Protein AF-R7QKJ2-F1 (afdb_monomer)

InterPro domains:
  IPR001129 Membrane-associated, eicosanoid/glutathione metabolism (MAPEG) protein [PF01124] (16-126)
  IPR023352 Membrane associated eicosanoid/glutathione metabolism-like domain superfamily [G3DSA:1.20.120.550] (5-135)
  IPR023352 Membrane associated eicosanoid/glutathione metabolism-like domain superfamily [SSF161084] (1-132)
  IPR050997 Membrane-associated proteins in eicos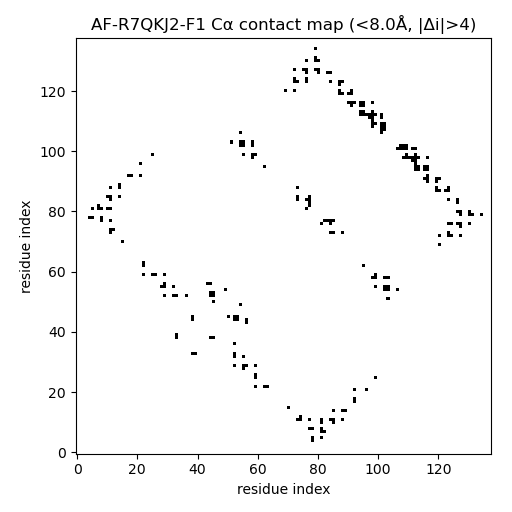anoid and glutathione metabolism [PTHR10250] (6-130)

Radius of gyration: 17.73 Å; Cα contacts (8 Å, |Δi|>4): 139; chains: 1; bounding box: 48×29×50 Å

pLDDT: mean 77.52, std 15.44, range [32.38, 94.56]

Structure (mmCIF, N/CA/C/O backbone):
data_AF-R7QKJ2-F1
#
_entry.id   AF-R7QKJ2-F1
#
loop_
_atom_site.group_PDB
_atom_site.id
_atom_site.type_symbol
_atom_site.label_atom_id
_atom_site.label_alt_id
_atom_site.label_comp_id
_atom_site.label_asym_id
_atom_site.label_entity_id
_atom_site.label_seq_id
_atom_site.pdbx_PDB_ins_code
_atom_site.Cartn_x
_atom_site.Cartn_y
_atom_site.Cartn_z
_atom_site.occupancy
_atom_site.B_iso_or_equiv
_atom_site.auth_seq_id
_atom_site.auth_comp_id
_atom_site.auth_asym_id
_atom_site.auth_atom_id
_atom_site.pdbx_PDB_model_num
ATOM 1 N N . MET A 1 1 ? 21.992 12.769 -24.492 1.00 42.84 1 MET A N 1
ATOM 2 C CA . MET A 1 1 ? 21.928 11.450 -23.832 1.00 42.84 1 MET A CA 1
ATOM 3 C C . MET A 1 1 ? 20.454 11.149 -23.649 1.00 42.84 1 MET A C 1
ATOM 5 O O . MET A 1 1 ? 19.825 11.749 -22.788 1.00 42.84 1 MET A O 1
ATOM 9 N N . GLU A 1 2 ? 19.873 10.369 -24.556 1.00 58.50 2 GLU A N 1
ATOM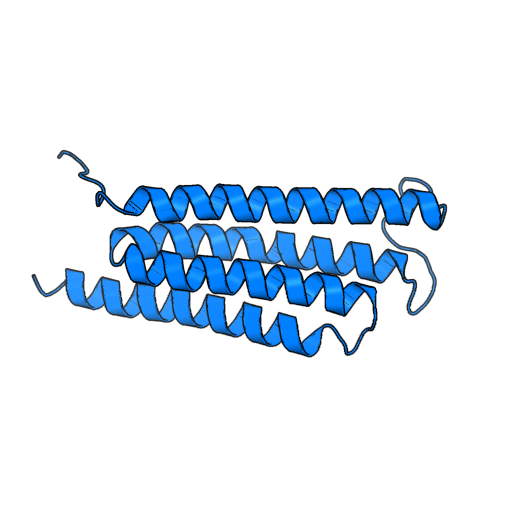 10 C CA . GLU A 1 2 ? 18.460 9.999 -24.466 1.00 58.50 2 GLU A CA 1
ATOM 11 C C . GLU A 1 2 ? 18.330 8.877 -23.438 1.00 58.50 2 GLU A C 1
ATOM 13 O O . GLU A 1 2 ? 18.965 7.832 -23.561 1.00 58.50 2 GLU A O 1
ATOM 18 N N . VAL A 1 3 ? 17.565 9.120 -22.375 1.00 64.75 3 VAL A N 1
ATOM 19 C CA . VAL A 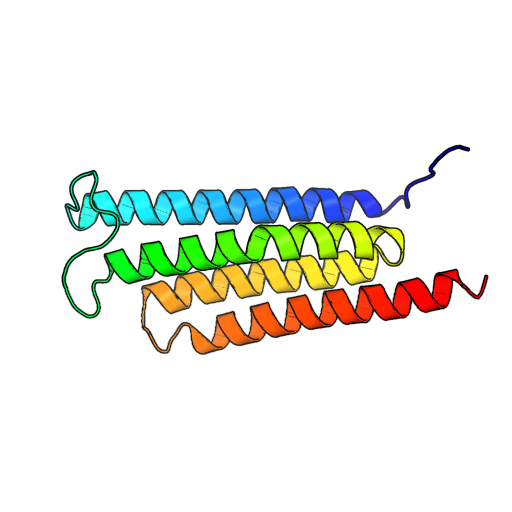1 3 ? 17.270 8.099 -21.367 1.00 64.75 3 VAL A CA 1
ATOM 20 C C . VAL A 1 3 ? 16.166 7.214 -21.936 1.00 64.75 3 VAL A C 1
ATOM 22 O O . VAL A 1 3 ? 14.984 7.538 -21.840 1.00 64.75 3 VAL A O 1
ATOM 25 N N . THR A 1 4 ? 16.548 6.113 -22.577 1.00 75.81 4 THR A N 1
ATOM 26 C CA . THR A 1 4 ? 15.597 5.132 -23.106 1.00 75.81 4 THR A CA 1
ATOM 27 C C . THR A 1 4 ? 15.132 4.215 -21.977 1.00 75.81 4 THR A C 1
ATOM 29 O O . THR A 1 4 ? 15.918 3.430 -21.444 1.00 75.81 4 THR A O 1
ATOM 32 N N . LEU A 1 5 ? 13.859 4.317 -21.590 1.00 75.62 5 LEU A N 1
ATOM 33 C CA . LEU A 1 5 ? 13.261 3.415 -20.604 1.00 75.62 5 LEU A CA 1
ATOM 34 C C . LEU A 1 5 ? 12.929 2.054 -21.241 1.00 75.62 5 LEU A C 1
ATOM 36 O O . LEU A 1 5 ? 12.509 2.013 -22.400 1.00 75.62 5 LEU A O 1
ATOM 40 N N . PRO A 1 6 ? 13.051 0.940 -20.494 1.00 78.06 6 PRO A N 1
ATOM 41 C CA . PRO A 1 6 ? 12.610 -0.364 -20.972 1.00 78.06 6 PRO A CA 1
ATOM 42 C C . PRO A 1 6 ? 11.117 -0.342 -21.349 1.00 78.06 6 PRO A C 1
ATOM 44 O O . PRO A 1 6 ? 10.319 0.212 -20.587 1.00 78.06 6 PRO A O 1
ATOM 47 N N . PRO A 1 7 ? 10.686 -1.009 -22.438 1.00 76.88 7 PRO A N 1
ATOM 48 C CA . PRO A 1 7 ? 9.276 -1.035 -22.855 1.00 76.88 7 PRO A CA 1
ATOM 49 C C . PRO A 1 7 ? 8.308 -1.518 -21.762 1.00 76.88 7 PRO A C 1
ATOM 51 O O . PRO A 1 7 ? 7.162 -1.086 -21.691 1.00 76.88 7 PRO A O 1
ATOM 54 N N . LEU A 1 8 ? 8.782 -2.398 -20.874 1.00 83.75 8 LEU A N 1
ATOM 55 C CA . LEU A 1 8 ? 8.004 -2.991 -19.782 1.00 83.75 8 LEU A CA 1
ATOM 56 C C . LEU A 1 8 ? 8.055 -2.186 -18.473 1.00 83.75 8 LEU A C 1
ATOM 58 O O . LEU A 1 8 ? 7.421 -2.578 -17.495 1.00 83.75 8 LEU A O 1
ATOM 62 N N . TYR A 1 9 ? 8.761 -1.051 -18.435 1.00 85.12 9 TYR A N 1
ATOM 63 C CA . TYR A 1 9 ? 8.825 -0.182 -17.253 1.00 85.12 9 TYR A CA 1
ATOM 64 C C . TYR A 1 9 ? 7.442 0.355 -16.840 1.00 85.12 9 TYR A C 1
ATOM 66 O O . TYR A 1 9 ? 7.189 0.593 -15.659 1.00 85.12 9 TYR A O 1
ATOM 74 N N . GLY A 1 10 ? 6.507 0.464 -17.793 1.00 86.50 10 GLY A N 1
ATOM 75 C CA . GLY A 1 10 ? 5.117 0.842 -17.523 1.00 86.50 10 GLY A CA 1
ATOM 76 C C . GLY A 1 10 ? 4.405 -0.066 -16.510 1.00 86.50 10 GLY A C 1
ATOM 77 O O . GLY A 1 10 ? 3.497 0.397 -15.822 1.00 86.50 10 GLY A O 1
ATOM 78 N N . LEU A 1 11 ? 4.850 -1.319 -16.346 1.00 88.00 11 LEU A N 1
ATOM 79 C CA . LEU A 1 11 ? 4.314 -2.227 -15.327 1.00 88.00 11 LEU A CA 1
ATOM 80 C C . LEU A 1 11 ? 4.584 -1.715 -13.907 1.00 88.00 11 LEU A C 1
ATOM 82 O O . LEU A 1 11 ? 3.679 -1.719 -13.078 1.00 88.00 11 LEU A O 1
ATOM 86 N N . ALA A 1 12 ? 5.780 -1.183 -13.647 1.00 87.81 12 ALA A N 1
ATOM 87 C CA . ALA A 1 12 ? 6.118 -0.628 -12.338 1.00 87.81 12 ALA A CA 1
ATOM 88 C C . ALA A 1 12 ? 5.280 0.618 -12.016 1.00 87.81 12 ALA A C 1
ATOM 90 O O . ALA A 1 12 ? 4.853 0.814 -10.880 1.00 87.81 12 ALA A O 1
ATOM 91 N N . VAL A 1 13 ? 4.988 1.448 -13.023 1.00 89.69 13 VAL A N 1
ATOM 92 C CA . VAL A 1 13 ? 4.108 2.617 -12.861 1.00 89.69 13 VAL A CA 1
ATOM 93 C C . VAL A 1 13 ? 2.680 2.179 -12.529 1.00 89.69 13 VAL A C 1
ATOM 95 O O . VAL A 1 13 ? 2.061 2.740 -11.623 1.00 89.69 13 VAL A O 1
ATOM 98 N N . LEU A 1 14 ? 2.170 1.150 -13.209 1.00 91.88 14 LEU A N 1
ATOM 99 C CA . LEU A 1 14 ? 0.856 0.580 -12.914 1.00 91.88 14 LEU A CA 1
ATOM 1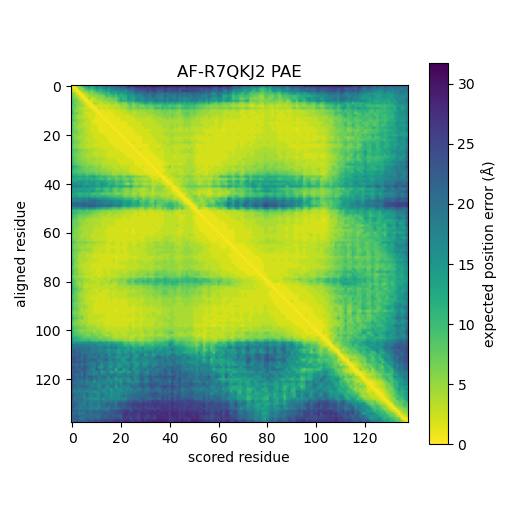00 C C . LEU A 1 14 ? 0.780 0.072 -11.467 1.00 91.88 14 LEU A C 1
ATOM 102 O O . LEU A 1 14 ? -0.194 0.338 -10.767 1.00 91.88 14 LEU A O 1
ATOM 106 N N . GLU A 1 15 ? 1.817 -0.606 -10.985 1.00 91.44 15 GLU A N 1
ATOM 107 C CA . GLU A 1 15 ? 1.887 -1.104 -9.609 1.00 91.44 15 GLU A CA 1
ATOM 108 C C . GLU A 1 15 ? 1.955 0.006 -8.557 1.00 91.44 15 GLU A C 1
ATOM 110 O O . GLU A 1 15 ? 1.340 -0.122 -7.494 1.00 91.44 15 GLU A O 1
ATOM 115 N N . VAL A 1 16 ? 2.643 1.115 -8.847 1.00 92.31 16 VAL A N 1
ATOM 116 C CA . VAL A 1 16 ? 2.618 2.309 -7.987 1.00 92.31 16 VAL A CA 1
ATOM 117 C C . VAL A 1 16 ? 1.184 2.820 -7.836 1.00 92.31 16 VAL A C 1
ATOM 119 O O . VAL A 1 16 ? 0.733 3.064 -6.714 1.00 92.31 16 VAL A O 1
ATOM 122 N N . VAL A 1 17 ? 0.442 2.922 -8.943 1.00 93.94 17 VAL A N 1
ATOM 123 C CA . VAL A 1 17 ? -0.969 3.339 -8.927 1.00 93.94 17 VAL A CA 1
ATOM 124 C C . VAL A 1 17 ? -1.829 2.335 -8.155 1.00 93.94 17 VAL A C 1
ATOM 126 O O . VAL A 1 17 ? -2.631 2.737 -7.311 1.00 93.94 17 VAL A O 1
ATOM 129 N N . LEU A 1 18 ? -1.637 1.033 -8.377 1.00 93.62 18 LEU A N 1
ATOM 130 C CA . LEU A 1 18 ? -2.372 -0.021 -7.673 1.00 93.62 18 LEU A CA 1
ATOM 131 C C . LEU A 1 18 ? -2.141 0.025 -6.159 1.00 93.62 18 LEU A C 1
ATOM 133 O O . LEU A 1 18 ? -3.093 -0.088 -5.382 1.00 93.62 18 LEU A O 1
ATOM 137 N N . TYR A 1 19 ? -0.901 0.225 -5.712 1.00 93.00 19 TYR A N 1
ATOM 138 C CA . TYR A 1 19 ? -0.615 0.322 -4.283 1.00 93.00 19 TYR A CA 1
ATOM 139 C C . TYR A 1 19 ? -1.161 1.622 -3.674 1.00 93.00 19 TYR A C 1
ATOM 141 O O . TYR A 1 19 ? -1.682 1.599 -2.557 1.00 93.00 19 TYR A O 1
ATOM 149 N N . ALA A 1 20 ? -1.155 2.733 -4.416 1.00 93.25 20 ALA A N 1
ATOM 150 C CA . ALA A 1 20 ? -1.822 3.964 -3.992 1.00 93.25 20 ALA A CA 1
ATOM 151 C C . ALA A 1 20 ? -3.341 3.767 -3.827 1.00 93.25 20 ALA A C 1
ATOM 153 O O . ALA A 1 20 ? -3.912 4.194 -2.819 1.00 93.25 20 ALA A O 1
ATOM 154 N N . MET A 1 21 ? -3.992 3.054 -4.754 1.00 94.50 21 MET A N 1
ATOM 155 C CA . MET A 1 21 ? -5.406 2.675 -4.631 1.00 94.50 21 MET A CA 1
ATOM 156 C C . MET A 1 21 ? -5.655 1.788 -3.404 1.00 94.50 21 MET A C 1
ATOM 158 O O . MET A 1 21 ? -6.629 2.009 -2.680 1.00 94.50 21 MET A O 1
ATOM 162 N N . LEU A 1 22 ? -4.762 0.832 -3.115 1.00 92.94 22 LEU A N 1
ATOM 163 C CA . LEU A 1 22 ? -4.846 0.002 -1.909 1.00 92.94 22 LEU A CA 1
ATOM 164 C C . LEU A 1 22 ? -4.751 0.854 -0.633 1.00 92.94 22 LEU A C 1
ATOM 166 O O . LEU A 1 22 ? -5.568 0.683 0.273 1.00 92.94 22 LEU A O 1
ATOM 170 N N . LEU A 1 23 ? -3.806 1.797 -0.556 1.00 93.25 23 LEU A N 1
ATOM 171 C CA . LEU A 1 23 ? -3.691 2.720 0.580 1.00 93.25 23 LEU A CA 1
ATOM 172 C C . LEU A 1 23 ? -4.948 3.584 0.739 1.00 93.25 23 LEU A C 1
ATOM 174 O O . LEU A 1 23 ? -5.426 3.753 1.862 1.00 93.25 23 LEU A O 1
ATOM 178 N N . GLY 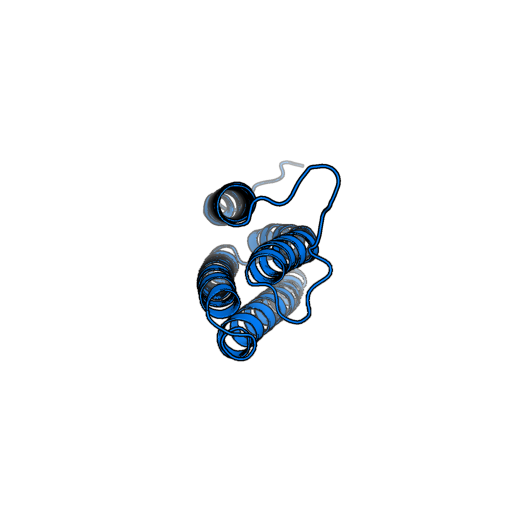A 1 24 ? -5.516 4.075 -0.367 1.00 93.75 24 GLY A N 1
ATOM 179 C CA . GLY A 1 24 ? -6.784 4.806 -0.372 1.00 93.75 24 GLY A CA 1
ATOM 180 C C . GLY A 1 24 ? -7.937 3.965 0.179 1.00 93.75 24 GLY A C 1
ATOM 181 O O . GLY A 1 24 ? -8.639 4.402 1.093 1.00 93.75 24 GLY A O 1
ATOM 182 N N . TRP A 1 25 ? -8.073 2.720 -0.288 1.00 94.56 25 TRP A N 1
ATOM 183 C CA . TRP A 1 25 ? -9.059 1.764 0.224 1.00 94.56 25 TRP A CA 1
ATOM 184 C C . TRP A 1 25 ? -8.904 1.534 1.732 1.00 94.56 25 TRP A C 1
ATOM 186 O O . TRP A 1 25 ? -9.886 1.591 2.477 1.00 94.56 25 TRP A O 1
ATOM 196 N N . MET A 1 26 ? -7.675 1.343 2.215 1.00 91.25 26 MET A N 1
ATOM 197 C CA . MET A 1 26 ? -7.402 1.206 3.647 1.00 91.25 26 MET A CA 1
ATOM 198 C C . MET A 1 26 ? -7.798 2.456 4.441 1.00 91.25 26 MET A C 1
ATOM 200 O O . MET A 1 26 ? -8.404 2.333 5.507 1.00 91.25 26 MET A O 1
ATOM 204 N N . GLY A 1 27 ? -7.507 3.647 3.915 1.00 91.69 27 GLY A N 1
ATOM 205 C CA . GLY A 1 27 ? -7.926 4.916 4.508 1.00 91.69 27 GLY A CA 1
ATOM 206 C C . GLY A 1 27 ? -9.450 5.017 4.607 1.00 91.69 27 GLY A C 1
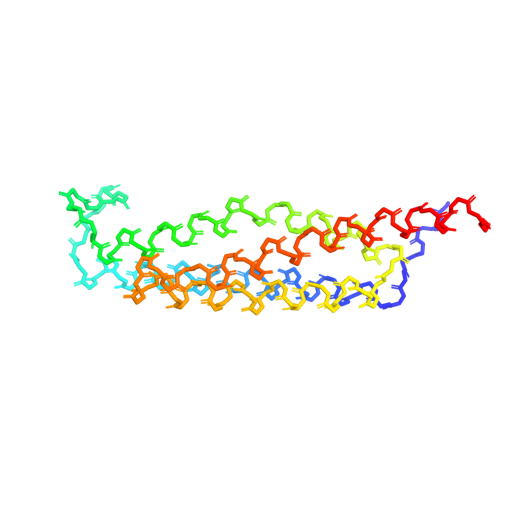ATOM 207 O O . GLY A 1 27 ? -9.990 5.331 5.670 1.00 91.69 27 GLY A O 1
ATOM 208 N N . SER A 1 28 ? -10.177 4.632 3.553 1.00 92.75 28 SER A N 1
ATOM 209 C CA . SER A 1 28 ? -11.641 4.558 3.594 1.00 92.75 28 SER A CA 1
ATOM 210 C C . SER A 1 28 ? -12.136 3.589 4.671 1.00 92.75 28 SER A C 1
ATOM 212 O O . SER A 1 28 ? -13.098 3.905 5.373 1.00 92.75 28 SER A O 1
ATOM 214 N N . ARG A 1 29 ? -11.484 2.434 4.863 1.00 91.25 29 ARG A N 1
ATOM 215 C CA . ARG A 1 29 ? -11.837 1.470 5.926 1.00 91.25 29 ARG A CA 1
ATOM 216 C C . ARG A 1 29 ? -11.637 2.053 7.326 1.00 91.25 29 ARG A C 1
ATOM 218 O O . ARG A 1 29 ? -12.491 1.835 8.183 1.00 91.25 29 ARG A O 1
ATOM 225 N N . VAL A 1 30 ? -10.575 2.830 7.547 1.00 90.62 30 VAL A N 1
ATOM 226 C CA . VAL A 1 30 ? -10.359 3.569 8.805 1.00 90.62 30 VAL A CA 1
ATOM 227 C C . VAL A 1 30 ? -11.490 4.565 9.048 1.00 90.62 30 VAL A C 1
ATOM 229 O O . VAL A 1 30 ? -12.025 4.609 10.152 1.00 90.62 30 VAL A O 1
ATOM 232 N N . MET A 1 31 ? -11.909 5.325 8.033 1.00 89.38 31 MET A N 1
ATOM 233 C CA . MET A 1 31 ? -13.000 6.299 8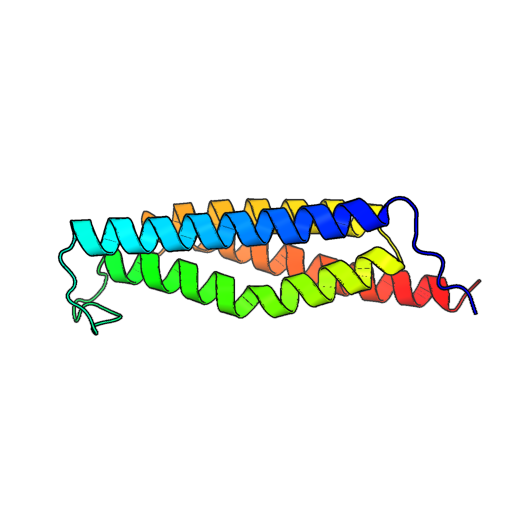.179 1.00 89.38 31 MET A CA 1
ATOM 234 C C . MET A 1 31 ? -14.349 5.631 8.468 1.00 89.38 31 MET A C 1
ATOM 236 O O . MET A 1 31 ? -15.107 6.099 9.320 1.00 89.38 31 MET A O 1
ATOM 240 N N . HIS A 1 32 ? -14.633 4.495 7.826 1.00 89.88 32 HIS A N 1
ATOM 241 C CA . HIS A 1 32 ? -15.816 3.692 8.142 1.00 89.88 32 HIS A CA 1
ATOM 242 C C . HIS A 1 32 ? -15.764 3.147 9.573 1.00 89.88 32 HIS A C 1
ATOM 244 O O . HIS A 1 32 ? -16.757 3.227 10.296 1.00 89.88 32 HIS A O 1
ATOM 250 N N . ALA A 1 33 ? -14.610 2.632 10.009 1.00 87.50 33 ALA A N 1
ATOM 251 C CA . ALA A 1 33 ? -14.418 2.171 11.380 1.00 87.50 33 ALA A CA 1
ATOM 252 C C . ALA A 1 33 ? -14.574 3.326 12.384 1.00 87.50 33 ALA A C 1
ATOM 254 O O . ALA A 1 33 ? -15.264 3.164 13.384 1.00 87.50 33 ALA A O 1
ATOM 255 N N . ARG A 1 34 ? -14.032 4.512 12.080 1.00 88.25 34 ARG A N 1
ATOM 256 C CA . ARG A 1 34 ? -14.190 5.731 12.889 1.00 88.25 34 ARG A CA 1
ATOM 257 C C . ARG A 1 34 ? -15.666 6.059 13.104 1.00 88.25 34 ARG A C 1
ATOM 259 O O . ARG A 1 34 ? -16.075 6.282 14.239 1.00 88.25 34 ARG A O 1
ATOM 266 N N . LYS A 1 35 ? -16.471 6.041 12.033 1.00 87.69 35 LYS A N 1
ATOM 267 C CA . LYS A 1 35 ? -17.920 6.287 12.112 1.00 87.69 35 LYS A CA 1
ATOM 268 C C . LYS A 1 35 ? -18.646 5.194 12.904 1.00 87.69 35 LYS A C 1
ATOM 270 O O . LYS A 1 35 ? -19.541 5.509 13.676 1.00 87.69 35 LYS A O 1
ATOM 275 N N . LYS A 1 36 ? -18.249 3.928 12.737 1.00 88.56 36 LYS A N 1
ATOM 276 C CA . LYS A 1 36 ? -18.862 2.777 13.421 1.00 88.56 36 LYS A CA 1
ATOM 277 C C . LYS A 1 36 ? -18.606 2.771 14.931 1.00 88.56 36 LYS A C 1
ATOM 279 O O . LYS A 1 36 ? -19.510 2.438 15.685 1.00 88.56 36 LYS A O 1
ATOM 284 N N . TYR A 1 37 ? -17.389 3.106 15.354 1.00 85.75 37 TYR A N 1
ATOM 285 C CA . TYR A 1 37 ? -16.989 3.093 16.767 1.00 85.75 37 TYR A CA 1
ATOM 286 C C . TYR A 1 37 ? -17.121 4.462 17.452 1.00 85.75 37 TYR A C 1
ATOM 288 O O . TYR A 1 37 ? -16.886 4.571 18.650 1.00 85.75 37 TYR A O 1
ATOM 296 N N . GLY A 1 38 ? -17.543 5.497 16.717 1.00 84.88 38 GLY A N 1
ATOM 297 C CA . GLY A 1 38 ? -17.8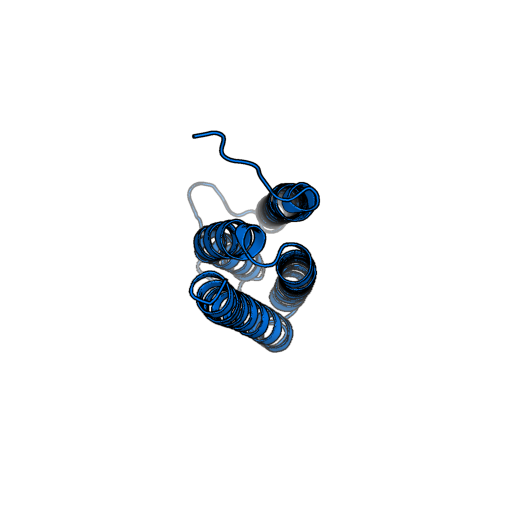65 6.808 17.280 1.00 84.88 38 GLY A CA 1
ATOM 298 C C . GLY A 1 38 ? -16.651 7.573 17.805 1.00 84.88 38 GLY A C 1
ATOM 299 O O . GLY A 1 38 ? -16.776 8.305 18.780 1.00 84.88 38 GLY A O 1
ATOM 300 N N . VAL A 1 39 ? -15.476 7.408 17.187 1.00 84.25 39 VAL A N 1
ATOM 301 C CA . VAL A 1 39 ? -14.237 8.047 17.660 1.00 84.25 39 VAL A CA 1
ATOM 302 C C . VAL A 1 39 ? -14.205 9.522 17.239 1.00 84.25 39 VAL A C 1
ATOM 304 O O . VAL A 1 39 ? -14.065 9.807 16.037 1.00 84.25 39 VAL A O 1
ATOM 307 N N . PRO A 1 40 ? -14.310 10.476 18.188 1.00 83.12 40 PRO A N 1
ATOM 308 C CA . PRO A 1 40 ? -14.328 11.895 17.863 1.00 83.12 40 PRO A CA 1
ATOM 309 C C . PRO A 1 40 ? -12.977 12.348 17.299 1.00 83.12 40 PRO A C 1
ATOM 311 O O . PRO A 1 40 ? -11.915 11.811 17.616 1.00 83.12 40 PRO A O 1
ATOM 314 N N . LEU A 1 41 ? -13.001 13.355 16.432 1.00 79.75 41 LEU A N 1
ATOM 315 C CA . LEU A 1 41 ? -11.797 14.127 16.115 1.00 79.75 41 LEU A CA 1
ATOM 316 C C . LEU A 1 41 ? -11.436 14.978 17.350 1.00 79.75 41 LEU A C 1
ATOM 318 O O . LEU A 1 41 ? -12.355 15.425 18.035 1.00 79.75 41 LEU A O 1
ATOM 322 N N . PRO A 1 42 ? -10.149 15.204 17.677 1.00 85.12 42 PRO A N 1
ATOM 323 C CA . PRO A 1 42 ? -8.926 14.844 16.951 1.00 85.12 42 PRO A CA 1
ATOM 324 C C . PRO A 1 42 ? -8.321 13.486 17.360 1.00 85.12 42 PRO A C 1
ATOM 326 O O . PRO A 1 42 ? -7.196 13.178 16.970 1.00 85.12 42 PRO A O 1
ATOM 329 N N . ALA A 1 43 ? -9.028 12.663 18.143 1.00 83.56 43 ALA A N 1
ATOM 330 C CA . ALA A 1 43 ? -8.471 11.416 18.658 1.00 83.56 43 ALA A CA 1
ATOM 331 C C . ALA A 1 43 ? -8.078 10.470 17.508 1.00 83.56 43 ALA A C 1
ATOM 333 O O . ALA A 1 43 ? -8.887 10.131 16.634 1.00 83.56 43 ALA A O 1
ATOM 334 N N . ALA A 1 44 ? -6.803 10.077 17.491 1.00 80.44 44 ALA A N 1
ATOM 335 C CA . ALA A 1 44 ? -6.251 9.138 16.515 1.00 80.44 44 ALA A CA 1
ATOM 336 C C . ALA A 1 44 ? -6.430 7.676 16.944 1.00 80.44 44 ALA A C 1
ATOM 338 O O . ALA A 1 44 ? -6.493 6.802 16.083 1.00 80.44 44 ALA A O 1
ATOM 339 N N . TYR A 1 45 ? -6.520 7.441 18.254 1.00 83.62 45 TYR A N 1
ATOM 340 C CA . TYR A 1 45 ? -6.654 6.138 18.891 1.00 83.62 45 TYR A CA 1
ATOM 341 C C . TYR A 1 45 ? -7.684 6.209 20.020 1.00 83.62 45 TYR A C 1
ATOM 343 O O . TYR A 1 45 ? -7.871 7.255 20.641 1.00 83.62 45 TYR A O 1
ATOM 351 N N . GLU A 1 46 ? -8.336 5.087 20.298 1.00 83.75 46 GLU A N 1
ATOM 352 C CA . GLU A 1 46 ? -9.144 4.890 21.496 1.00 83.75 46 GLU A CA 1
ATOM 353 C C . GLU A 1 46 ? -8.260 4.477 22.680 1.00 83.75 46 GLU A C 1
ATOM 355 O O . GLU A 1 46 ? -7.372 3.634 22.532 1.00 83.75 46 GLU A O 1
ATOM 360 N N . ASN A 1 47 ? -8.566 4.984 23.877 1.00 80.56 47 ASN A N 1
ATOM 361 C CA . ASN A 1 47 ? -7.904 4.615 25.137 1.00 80.56 47 ASN A CA 1
ATOM 362 C C . ASN A 1 47 ? -8.395 3.258 25.677 1.00 80.56 47 ASN A C 1
ATOM 364 O O . ASN A 1 47 ? -8.733 3.126 26.851 1.00 80.56 47 ASN A O 1
ATOM 368 N N . LYS A 1 48 ? -8.499 2.250 24.808 1.00 77.38 48 LYS A N 1
ATOM 369 C CA . LYS A 1 48 ? -8.888 0.885 25.174 1.00 77.38 48 LYS A CA 1
ATOM 370 C C . LYS A 1 48 ? -7.830 -0.097 24.673 1.00 77.38 48 LYS A C 1
ATOM 372 O O . LYS A 1 48 ? -7.480 -0.039 23.486 1.00 77.38 48 LYS A O 1
ATOM 377 N N . PRO A 1 49 ? -7.326 -1.003 25.531 1.00 66.94 49 PRO A N 1
ATOM 378 C CA . PRO A 1 49 ? -6.481 -2.089 25.067 1.00 66.94 49 PRO A CA 1
ATOM 379 C C . PRO A 1 49 ? -7.278 -2.933 24.066 1.00 66.94 49 PRO A C 1
ATOM 381 O O . PRO A 1 49 ? -8.424 -3.294 24.312 1.00 66.94 49 PRO A O 1
ATOM 384 N N . ASP A 1 50 ? -6.665 -3.184 22.910 1.00 68.06 50 ASP A N 1
ATOM 385 C CA . ASP A 1 50 ? -7.206 -4.020 21.835 1.00 68.06 50 ASP A CA 1
ATOM 386 C C . ASP A 1 50 ? -8.500 -3.527 21.147 1.00 68.06 50 ASP A C 1
ATOM 388 O O . ASP A 1 50 ? -9.309 -4.311 20.647 1.00 68.06 50 ASP A O 1
ATOM 392 N N . SER A 1 51 ? -8.687 -2.2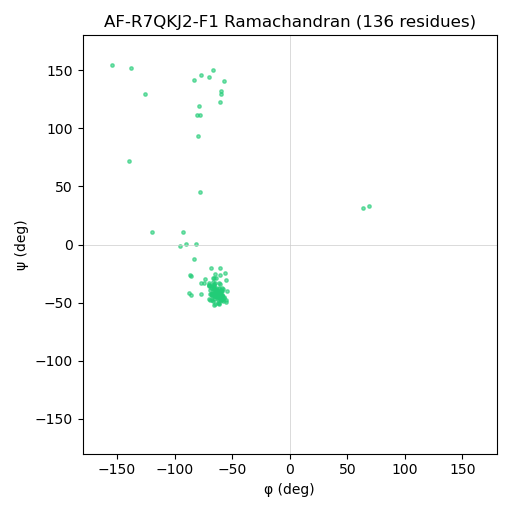05 21.058 1.00 81.19 51 SER A N 1
ATOM 393 C CA . SER A 1 51 ? -9.771 -1.637 20.248 1.00 81.19 51 SER A CA 1
ATOM 394 C C . SER A 1 51 ? -9.648 -2.036 18.773 1.00 81.19 51 SER A C 1
ATOM 396 O O . SER A 1 51 ? -8.599 -1.874 18.138 1.00 81.19 51 SER A O 1
ATOM 398 N N . VAL A 1 52 ? -10.762 -2.493 18.195 1.00 83.56 52 VAL A N 1
ATOM 399 C CA . VAL A 1 52 ? -10.849 -2.825 16.770 1.00 83.56 52 VAL A CA 1
ATOM 400 C C . VAL A 1 52 ? -10.504 -1.602 15.919 1.00 83.56 52 VAL A C 1
ATOM 402 O O . VAL A 1 52 ? -9.751 -1.739 14.960 1.00 83.56 52 VAL A O 1
ATOM 405 N N . PHE A 1 53 ? -10.949 -0.396 16.288 1.00 86.56 53 PHE A N 1
ATOM 406 C CA . PHE A 1 53 ? -10.586 0.833 15.573 1.00 86.56 53 PHE A CA 1
ATOM 407 C C . PHE A 1 53 ? -9.066 1.065 15.545 1.00 86.56 53 PHE A C 1
ATOM 409 O O . PHE A 1 53 ? -8.500 1.321 14.478 1.00 86.56 53 PHE A O 1
ATOM 416 N N . ASN A 1 54 ? -8.387 0.878 16.683 1.00 87.81 54 ASN A N 1
ATOM 417 C CA . ASN A 1 54 ? -6.930 1.020 16.777 1.00 87.81 54 ASN A CA 1
ATOM 418 C C . ASN A 1 54 ? -6.205 0.039 15.846 1.00 87.81 54 ASN A C 1
ATOM 420 O O . ASN A 1 54 ? -5.177 0.388 15.261 1.00 87.81 54 ASN A O 1
ATOM 424 N N . ARG A 1 55 ? -6.758 -1.166 15.652 1.00 85.31 55 ARG A N 1
ATOM 425 C CA . ARG A 1 55 ? -6.220 -2.146 14.699 1.00 85.31 55 ARG A CA 1
ATOM 426 C C . ARG A 1 55 ? -6.336 -1.665 13.251 1.00 85.31 55 ARG A C 1
ATOM 428 O O . ARG A 1 55 ? -5.361 -1.763 12.505 1.00 85.31 55 ARG A O 1
ATOM 435 N N . TYR A 1 56 ? -7.486 -1.106 12.863 1.00 88.31 56 TYR A N 1
ATOM 436 C CA . TYR A 1 56 ? -7.670 -0.513 11.531 1.00 88.31 56 TYR A CA 1
ATOM 437 C C . TYR A 1 56 ? -6.668 0.619 11.282 1.00 88.31 56 TYR A C 1
ATOM 439 O O . TYR A 1 56 ? -5.996 0.637 10.247 1.00 88.31 56 TYR A O 1
ATOM 447 N N . GLN A 1 57 ? -6.528 1.515 12.261 1.00 89.38 57 GLN A N 1
ATOM 448 C CA . GLN A 1 57 ? -5.624 2.657 12.189 1.00 89.38 57 GLN A CA 1
ATOM 449 C C . GLN A 1 57 ? -4.156 2.221 12.085 1.00 89.38 57 GLN A C 1
ATOM 451 O O . GLN A 1 57 ? -3.423 2.699 11.217 1.00 89.38 57 GLN A O 1
ATOM 456 N N . ARG A 1 58 ? -3.719 1.264 12.916 1.00 88.19 58 ARG A N 1
ATOM 457 C CA . ARG A 1 58 ? -2.322 0.808 12.914 1.00 88.19 58 ARG A CA 1
ATOM 458 C C . ARG A 1 58 ? -1.952 0.056 11.636 1.00 88.19 58 ARG A C 1
ATOM 460 O O . ARG A 1 58 ? -0.843 0.238 11.139 1.00 88.19 58 ARG A O 1
ATOM 467 N N . ALA A 1 59 ? -2.862 -0.744 11.080 1.00 87.69 59 ALA A N 1
ATOM 468 C CA . ALA A 1 59 ? -2.627 -1.430 9.808 1.00 87.69 59 ALA A CA 1
ATOM 469 C C . ALA A 1 59 ? -2.410 -0.436 8.652 1.00 87.69 59 ALA A C 1
ATOM 471 O O . ALA A 1 59 ? -1.503 -0.619 7.835 1.00 87.69 59 ALA A O 1
ATOM 472 N N . HIS A 1 60 ? -3.207 0.637 8.606 1.00 90.06 60 HIS A N 1
ATOM 473 C CA . HIS A 1 60 ? -3.064 1.696 7.608 1.00 90.06 60 HIS A CA 1
ATOM 474 C C . HIS A 1 60 ? -1.765 2.483 7.782 1.00 90.06 60 HIS A C 1
ATOM 476 O O . HIS A 1 60 ? -0.998 2.597 6.826 1.00 90.06 60 HIS A O 1
ATOM 482 N N . GLN A 1 61 ? -1.455 2.922 9.005 1.00 89.62 61 GLN A N 1
ATOM 483 C CA . GLN A 1 61 ? -0.204 3.631 9.284 1.00 89.62 61 GLN A CA 1
ATOM 484 C C . GLN A 1 61 ? 1.030 2.797 8.934 1.00 89.62 61 GLN A C 1
ATOM 486 O O . GLN A 1 61 ? 1.923 3.299 8.261 1.00 89.62 61 GLN A O 1
ATOM 491 N N . ASN A 1 62 ? 1.064 1.506 9.284 1.00 89.38 62 ASN A N 1
ATOM 492 C CA . ASN A 1 62 ? 2.195 0.649 8.922 1.00 89.38 62 ASN A CA 1
ATOM 493 C C . ASN A 1 62 ? 2.382 0.512 7.401 1.00 89.38 62 ASN A C 1
ATOM 495 O O . ASN A 1 62 ? 3.505 0.375 6.916 1.00 89.38 62 ASN A O 1
ATOM 499 N N . SER A 1 63 ? 1.284 0.528 6.646 1.00 88.06 63 SER A N 1
ATOM 500 C CA . SER A 1 63 ? 1.336 0.425 5.187 1.00 88.06 63 SER A CA 1
ATOM 501 C C . SER A 1 63 ? 1.822 1.727 4.547 1.00 88.06 63 SER A C 1
ATOM 503 O O . SER A 1 63 ? 2.556 1.665 3.562 1.00 88.06 63 SER A O 1
ATOM 505 N N . ILE A 1 64 ? 1.498 2.883 5.142 1.00 91.88 64 ILE A N 1
ATOM 506 C CA . ILE A 1 64 ? 2.045 4.195 4.758 1.00 91.88 64 ILE A CA 1
ATOM 507 C C . ILE A 1 64 ? 3.538 4.285 5.090 1.00 91.88 64 ILE A C 1
ATOM 509 O O . ILE A 1 64 ? 4.324 4.661 4.225 1.00 91.88 64 ILE A O 1
ATOM 513 N N . GLU A 1 65 ? 3.942 3.889 6.301 1.00 88.94 65 GLU A N 1
ATOM 514 C CA . GLU A 1 65 ? 5.350 3.876 6.733 1.00 88.94 65 GLU A CA 1
ATOM 515 C C . GLU A 1 65 ? 6.223 3.060 5.759 1.00 88.94 65 GLU A C 1
ATOM 517 O O . GLU A 1 65 ? 7.329 3.466 5.414 1.00 88.94 65 GLU A O 1
ATOM 522 N N . GLY A 1 66 ? 5.710 1.923 5.273 1.00 83.94 66 GLY A N 1
ATOM 523 C CA . GLY A 1 66 ? 6.407 1.076 4.302 1.00 83.94 66 GLY A CA 1
ATOM 524 C C . GLY A 1 66 ? 6.272 1.505 2.835 1.00 83.94 66 GLY A C 1
ATOM 525 O O . GLY A 1 66 ? 6.992 0.971 1.991 1.00 83.94 66 GLY A O 1
ATOM 526 N N . ALA A 1 67 ? 5.364 2.429 2.509 1.00 88.69 67 ALA A N 1
ATOM 527 C CA . ALA A 1 67 ? 5.046 2.787 1.127 1.00 88.69 67 ALA A CA 1
ATOM 528 C C . ALA A 1 67 ? 6.225 3.439 0.406 1.00 88.69 67 ALA A C 1
ATOM 530 O O . ALA A 1 67 ? 6.540 3.064 -0.719 1.00 88.69 67 ALA A O 1
ATOM 531 N N . ALA A 1 68 ? 6.912 4.368 1.075 1.00 88.69 68 ALA A N 1
ATOM 532 C CA . ALA A 1 68 ? 8.048 5.078 0.496 1.00 88.69 68 ALA A CA 1
ATOM 533 C C . ALA A 1 68 ? 9.166 4.109 0.075 1.00 88.69 68 ALA A C 1
ATOM 535 O O . ALA A 1 68 ? 9.643 4.156 -1.058 1.00 88.69 68 ALA A O 1
ATOM 536 N N . THR A 1 69 ? 9.534 3.172 0.954 1.00 86.50 69 THR A N 1
ATOM 537 C CA . THR A 1 69 ? 10.550 2.153 0.655 1.00 86.50 69 THR A CA 1
ATOM 538 C C . THR A 1 69 ? 10.111 1.233 -0.480 1.00 86.50 69 THR A C 1
ATOM 540 O O . THR A 1 69 ? 10.921 0.909 -1.348 1.00 86.50 69 THR A O 1
ATOM 543 N N . PHE A 1 70 ? 8.836 0.835 -0.509 1.00 85.31 70 PHE A N 1
ATOM 544 C CA . PHE A 1 70 ? 8.296 0.011 -1.588 1.00 85.31 70 PHE A CA 1
ATOM 545 C C . PHE A 1 70 ? 8.385 0.726 -2.941 1.00 85.31 70 PHE A C 1
ATOM 547 O O . PHE A 1 70 ? 8.963 0.177 -3.874 1.00 85.31 70 PHE A O 1
ATOM 554 N N . TYR A 1 71 ? 7.912 1.971 -3.036 1.00 88.69 71 TYR A N 1
ATOM 555 C CA . TYR A 1 71 ? 7.947 2.732 -4.287 1.00 88.69 71 TYR A CA 1
ATOM 556 C C . TYR A 1 71 ? 9.366 2.943 -4.810 1.00 88.69 71 TYR A C 1
ATOM 558 O O . TYR A 1 71 ? 9.624 2.705 -5.988 1.00 88.69 71 TYR A O 1
ATOM 566 N N . ILE A 1 72 ? 10.301 3.336 -3.940 1.00 87.38 72 ILE A N 1
ATOM 567 C CA . ILE A 1 72 ? 11.693 3.567 -4.345 1.00 87.38 72 ILE A CA 1
ATOM 568 C C . ILE A 1 72 ? 12.323 2.269 -4.856 1.00 87.38 72 ILE A C 1
ATOM 570 O O . ILE A 1 72 ? 12.934 2.252 -5.922 1.00 87.38 72 ILE A O 1
ATOM 574 N N . THR A 1 73 ? 12.162 1.164 -4.126 1.00 84.50 73 THR A N 1
ATOM 575 C CA . THR A 1 73 ? 12.770 -0.116 -4.520 1.00 84.50 73 THR A CA 1
ATOM 576 C C . THR A 1 73 ? 12.137 -0.700 -5.782 1.00 84.50 73 THR A C 1
ATOM 578 O O . THR A 1 73 ? 12.855 -1.258 -6.614 1.00 84.50 73 THR A O 1
ATOM 581 N N . LEU A 1 74 ? 10.829 -0.529 -5.980 1.00 87.25 74 LEU A N 1
ATOM 582 C CA . LEU A 1 74 ? 10.133 -0.971 -7.185 1.00 87.25 74 LEU A CA 1
ATOM 583 C C . LEU A 1 74 ? 10.603 -0.206 -8.428 1.00 87.25 74 LEU A C 1
ATOM 585 O O . LEU A 1 74 ? 11.023 -0.829 -9.399 1.00 87.25 74 LEU A O 1
ATOM 589 N N . LEU A 1 75 ? 10.602 1.129 -8.376 1.00 88.06 75 LEU A N 1
ATOM 590 C CA . LEU A 1 75 ? 10.993 1.969 -9.513 1.00 88.06 75 LEU A CA 1
ATOM 591 C C . LEU A 1 75 ? 12.467 1.772 -9.885 1.00 88.06 75 LEU A C 1
ATOM 593 O O . LEU A 1 75 ? 12.790 1.634 -11.062 1.00 88.06 75 LEU A O 1
ATOM 597 N N . VAL A 1 76 ? 13.358 1.686 -8.892 1.00 87.00 76 VAL A N 1
ATOM 598 C CA . VAL A 1 76 ? 14.790 1.452 -9.140 1.00 87.00 76 VAL A CA 1
ATOM 599 C C . VAL A 1 76 ? 15.036 0.054 -9.708 1.00 87.00 76 VAL A C 1
ATOM 601 O O . VAL A 1 76 ? 15.788 -0.095 -10.668 1.00 87.00 76 VAL A O 1
ATOM 604 N N . SER A 1 77 ? 14.395 -0.981 -9.157 1.00 82.50 77 SER A N 1
ATOM 605 C CA . SER A 1 77 ? 14.575 -2.351 -9.660 1.00 82.50 77 SER A CA 1
ATOM 606 C C . SER A 1 77 ? 14.010 -2.537 -11.073 1.00 82.50 77 SER A C 1
ATOM 608 O O . SER A 1 77 ? 14.591 -3.278 -11.866 1.00 82.50 77 SER A O 1
ATOM 610 N N . ALA A 1 78 ? 12.933 -1.828 -11.420 1.00 85.88 78 ALA A N 1
ATOM 611 C CA . ALA A 1 78 ? 12.292 -1.926 -12.728 1.00 85.88 78 ALA A CA 1
ATOM 612 C C . ALA A 1 78 ? 13.141 -1.362 -13.880 1.00 85.88 78 ALA A C 1
ATOM 614 O O . ALA A 1 78 ? 12.915 -1.741 -15.028 1.00 85.88 78 ALA A O 1
ATOM 615 N N . ILE A 1 79 ? 14.125 -0.500 -13.591 1.00 86.06 79 ILE A N 1
ATOM 616 C CA . ILE A 1 79 ? 15.089 -0.015 -14.594 1.00 86.06 79 ILE A CA 1
ATOM 617 C C . ILE A 1 79 ? 15.973 -1.166 -15.089 1.00 86.06 79 ILE A C 1
ATOM 619 O O . ILE A 1 79 ? 16.210 -1.285 -16.288 1.00 86.06 79 ILE A O 1
ATOM 623 N N . ALA A 1 80 ? 16.438 -2.029 -14.180 1.00 82.31 80 ALA A N 1
ATOM 624 C CA . ALA A 1 80 ? 17.322 -3.142 -14.522 1.00 82.31 80 ALA A CA 1
ATOM 625 C C . ALA A 1 80 ? 16.547 -4.407 -14.925 1.00 82.31 80 ALA A C 1
ATOM 627 O O . ALA A 1 80 ? 16.926 -5.100 -15.866 1.00 82.31 80 ALA A O 1
ATOM 628 N N . THR A 1 81 ? 15.467 -4.733 -14.209 1.00 82.12 81 THR A N 1
ATOM 629 C CA . THR A 1 81 ? 14.742 -6.005 -14.358 1.00 82.12 81 THR A CA 1
ATOM 630 C C . THR A 1 81 ? 13.221 -5.810 -14.282 1.00 82.12 81 THR A C 1
ATOM 632 O O . THR A 1 81 ? 12.600 -6.225 -13.300 1.00 82.12 81 THR A O 1
ATOM 635 N N . PRO A 1 82 ? 12.578 -5.223 -15.310 1.00 82.94 82 PRO A N 1
ATOM 636 C CA . PRO A 1 82 ? 11.167 -4.822 -15.253 1.00 82.94 82 PRO A CA 1
ATOM 637 C C . PRO A 1 82 ? 10.198 -5.982 -14.971 1.00 82.94 82 PRO A C 1
ATOM 639 O O . PRO A 1 82 ? 9.254 -5.817 -14.205 1.00 82.94 82 PRO A O 1
ATOM 642 N N . VAL A 1 83 ? 10.446 -7.177 -15.522 1.00 83.75 83 VAL A N 1
ATOM 643 C CA . VAL A 1 83 ? 9.571 -8.350 -15.323 1.00 83.75 83 VAL A CA 1
ATOM 644 C C . VAL A 1 83 ? 9.645 -8.882 -13.889 1.00 83.75 83 VAL A C 1
ATOM 646 O O . VAL A 1 83 ? 8.616 -9.130 -13.267 1.00 83.75 83 VAL A O 1
ATOM 649 N N . LEU A 1 84 ? 10.854 -9.043 -13.340 1.00 81.19 84 LEU A N 1
ATOM 650 C CA . LEU A 1 84 ? 11.029 -9.544 -11.972 1.00 81.19 84 LEU A CA 1
ATOM 651 C C . LEU A 1 84 ? 10.496 -8.548 -10.940 1.00 81.19 84 LEU A C 1
ATOM 653 O O . LEU A 1 84 ? 9.871 -8.955 -9.961 1.00 81.19 84 LEU A O 1
ATOM 657 N N . SER A 1 85 ? 10.702 -7.254 -11.185 1.00 83.12 85 SER A N 1
ATOM 658 C CA . SER A 1 85 ? 10.140 -6.184 -10.365 1.00 83.12 85 SER A CA 1
ATOM 659 C C . SER A 1 85 ? 8.617 -6.219 -10.353 1.00 83.12 85 SER A C 1
ATOM 661 O O . SER A 1 85 ? 8.052 -6.160 -9.268 1.00 83.12 85 SER A O 1
ATOM 663 N N . ALA A 1 86 ? 7.973 -6.422 -11.507 1.00 85.81 86 ALA A N 1
ATOM 664 C CA . ALA A 1 86 ? 6.516 -6.531 -11.601 1.00 85.81 86 ALA A CA 1
ATOM 665 C C . ALA A 1 86 ? 5.945 -7.779 -10.896 1.00 85.81 86 ALA A C 1
ATOM 667 O O . ALA A 1 86 ? 4.868 -7.764 -10.310 1.00 85.81 86 ALA A O 1
ATOM 668 N N . VAL A 1 87 ? 6.663 -8.903 -10.902 1.00 86.75 87 VAL A N 1
ATOM 669 C CA . VAL A 1 87 ? 6.219 -10.080 -10.132 1.00 86.75 87 VAL A CA 1
ATOM 670 C C . VAL A 1 87 ? 6.345 -9.817 -8.627 1.00 86.75 87 VAL A C 1
ATOM 672 O O . VAL A 1 87 ? 5.443 -10.147 -7.851 1.00 86.75 87 VAL A O 1
ATOM 675 N N . ALA A 1 88 ? 7.447 -9.197 -8.200 1.00 84.00 88 ALA A N 1
ATOM 676 C CA . ALA A 1 88 ? 7.690 -8.878 -6.797 1.00 84.00 88 ALA A CA 1
ATOM 677 C C . ALA A 1 88 ? 6.770 -7.759 -6.268 1.00 84.00 88 ALA A C 1
ATOM 679 O O . ALA A 1 88 ? 6.355 -7.804 -5.107 1.00 84.00 88 ALA A O 1
ATOM 680 N N . GLY A 1 89 ? 6.432 -6.770 -7.097 1.00 86.31 89 GLY A N 1
ATOM 681 C CA . GLY A 1 89 ? 5.514 -5.684 -6.763 1.00 86.31 89 GLY A CA 1
ATOM 682 C C . GLY A 1 89 ? 4.098 -6.200 -6.521 1.00 86.31 89 GLY A C 1
ATOM 683 O O . GLY A 1 89 ? 3.540 -5.983 -5.441 1.00 86.31 89 GLY A O 1
ATOM 684 N N . LEU A 1 90 ? 3.559 -6.993 -7.447 1.00 88.88 90 LEU A N 1
ATOM 685 C CA . LEU A 1 90 ? 2.266 -7.662 -7.286 1.00 88.88 90 LEU A CA 1
ATOM 686 C C . LEU A 1 90 ? 2.225 -8.558 -6.044 1.00 88.88 90 LEU A C 1
ATOM 688 O O . LEU A 1 90 ? 1.274 -8.479 -5.259 1.00 88.88 90 LEU A O 1
ATOM 692 N N . ALA A 1 91 ? 3.263 -9.367 -5.814 1.00 86.19 91 ALA A N 1
ATOM 693 C CA . ALA A 1 91 ? 3.351 -10.212 -4.623 1.00 86.19 91 ALA A CA 1
ATOM 694 C C . ALA A 1 91 ? 3.317 -9.388 -3.321 1.00 86.19 91 ALA A C 1
ATOM 696 O O . ALA A 1 91 ? 2.647 -9.777 -2.355 1.00 86.19 91 ALA A O 1
ATOM 697 N N . PHE A 1 92 ? 3.974 -8.223 -3.300 1.00 85.81 92 PHE A N 1
ATOM 698 C CA . PHE A 1 92 ? 3.935 -7.301 -2.167 1.00 85.81 92 PHE A CA 1
ATOM 699 C C . PHE A 1 92 ? 2.535 -6.715 -1.955 1.00 85.81 92 PHE A C 1
ATOM 701 O O . PHE A 1 92 ? 2.044 -6.721 -0.823 1.00 85.81 92 PHE A O 1
ATOM 708 N N . ILE A 1 93 ? 1.872 -6.248 -3.018 1.00 88.31 93 ILE A N 1
ATOM 709 C CA . ILE A 1 93 ? 0.523 -5.659 -2.954 1.00 88.31 93 ILE A CA 1
ATOM 710 C C . ILE A 1 93 ? -0.484 -6.685 -2.413 1.00 88.31 93 ILE A C 1
ATOM 712 O O . ILE A 1 93 ? -1.236 -6.381 -1.482 1.00 88.31 93 ILE A O 1
ATOM 716 N N . VAL A 1 94 ? -0.457 -7.922 -2.920 1.00 87.06 94 VAL A N 1
ATOM 717 C CA . VAL A 1 94 ? -1.321 -9.014 -2.434 1.00 87.06 94 VAL A CA 1
ATOM 718 C C . VAL A 1 94 ? -1.001 -9.362 -0.979 1.00 87.06 94 VAL A C 1
ATOM 720 O O . VAL A 1 94 ? -1.908 -9.479 -0.150 1.00 87.06 94 VAL A O 1
ATOM 723 N N . GLY A 1 95 ? 0.283 -9.464 -0.626 1.00 82.69 95 GLY A N 1
ATOM 724 C CA . GLY A 1 95 ? 0.712 -9.690 0.755 1.00 82.69 95 GLY A CA 1
ATOM 725 C C . GLY A 1 95 ? 0.218 -8.596 1.705 1.00 82.69 95 GLY A C 1
ATOM 726 O O . GLY A 1 95 ? -0.226 -8.889 2.819 1.00 82.69 95 GLY A O 1
ATOM 727 N N . ARG A 1 96 ? 0.218 -7.337 1.250 1.00 84.94 96 ARG A N 1
ATOM 728 C CA . ARG A 1 96 ? -0.316 -6.199 2.003 1.00 84.94 96 ARG A CA 1
ATOM 729 C C . ARG A 1 96 ? -1.823 -6.266 2.147 1.00 84.94 96 ARG A C 1
ATOM 731 O O . ARG A 1 96 ? -2.303 -6.071 3.258 1.00 84.94 96 ARG A O 1
ATOM 738 N N . TYR A 1 97 ? -2.564 -6.613 1.104 1.00 86.75 97 TYR A N 1
ATOM 739 C CA . TYR A 1 97 ? -4.004 -6.831 1.227 1.00 86.75 97 TYR A CA 1
ATOM 740 C C . TYR A 1 97 ? -4.325 -7.880 2.310 1.00 86.75 97 TYR A C 1
ATOM 742 O O . TYR A 1 97 ? -5.078 -7.587 3.242 1.00 86.75 97 TYR A O 1
ATOM 750 N N . LEU A 1 98 ? -3.656 -9.040 2.265 1.00 83.44 98 LEU A N 1
ATOM 751 C CA . LEU A 1 98 ? -3.820 -10.122 3.248 1.00 83.44 98 LEU A CA 1
ATOM 752 C C . LEU A 1 98 ? -3.391 -9.721 4.668 1.00 83.44 98 LEU A C 1
ATOM 754 O O . LEU A 1 98 ? -4.027 -10.121 5.646 1.00 83.44 98 LEU A O 1
ATOM 758 N N . TYR A 1 99 ? -2.325 -8.924 4.801 1.00 80.50 99 TYR A N 1
ATOM 759 C CA . TYR A 1 99 ? -1.896 -8.362 6.085 1.00 80.50 99 TYR A CA 1
ATOM 760 C C . TYR A 1 99 ? -3.012 -7.539 6.715 1.00 80.50 99 TYR A C 1
ATOM 762 O O . TYR A 1 99 ? -3.328 -7.737 7.885 1.00 80.50 99 TYR A O 1
ATOM 770 N N . CYS A 1 100 ? -3.625 -6.649 5.940 1.00 82.25 100 CYS A N 1
ATOM 771 C CA . CYS A 1 100 ? -4.619 -5.707 6.437 1.00 82.25 100 CYS A CA 1
ATOM 772 C C . CYS A 1 100 ? -5.906 -6.417 6.842 1.00 82.25 100 CYS A C 1
ATOM 774 O O . CYS A 1 100 ? -6.390 -6.214 7.955 1.00 82.25 100 CYS A O 1
ATOM 776 N N . THR A 1 101 ? -6.416 -7.309 5.991 1.00 81.75 101 THR A N 1
ATOM 777 C CA . THR A 1 101 ? -7.600 -8.119 6.306 1.00 81.75 101 THR A CA 1
ATOM 778 C C . THR A 1 101 ? -7.364 -9.018 7.518 1.00 81.75 101 THR A C 1
ATOM 780 O O . THR A 1 101 ? -8.248 -9.149 8.363 1.00 81.75 101 THR A O 1
ATOM 783 N N . GLY A 1 102 ? -6.163 -9.590 7.656 1.00 79.81 102 GLY A N 1
ATOM 784 C CA . GLY A 1 102 ? -5.775 -10.366 8.834 1.00 79.81 102 GLY A CA 1
ATOM 785 C C . GLY A 1 102 ? -5.712 -9.519 10.109 1.00 79.81 102 GLY A C 1
ATOM 786 O O . GLY A 1 102 ? -6.250 -9.924 11.138 1.00 79.81 102 GLY A O 1
ATOM 787 N N . TYR A 1 103 ? -5.120 -8.324 10.028 1.00 78.56 103 TYR A N 1
ATOM 788 C CA . TYR A 1 103 ? -4.965 -7.395 11.155 1.00 78.56 103 TYR A CA 1
ATOM 789 C C . TYR A 1 103 ? -6.311 -6.882 11.684 1.00 78.56 103 TYR A C 1
ATOM 791 O O . TYR A 1 103 ? -6.463 -6.651 12.883 1.00 78.56 103 TYR A O 1
ATOM 799 N N . TYR A 1 104 ? -7.303 -6.714 10.803 1.00 80.38 104 TYR A N 1
ATOM 800 C CA . TYR A 1 104 ? -8.649 -6.288 11.192 1.00 80.38 104 TYR A CA 1
ATOM 801 C C . TYR A 1 104 ? -9.370 -7.335 12.049 1.00 80.38 104 TYR A C 1
ATOM 803 O O . TYR A 1 104 ? -10.107 -6.966 12.963 1.00 80.38 104 TYR A O 1
ATOM 811 N N . ASN A 1 105 ? -9.138 -8.622 11.781 1.00 76.94 105 ASN A N 1
ATOM 812 C CA . ASN A 1 105 ? -9.821 -9.720 12.462 1.00 76.94 105 ASN A CA 1
ATOM 813 C C . ASN A 1 105 ? -9.130 -10.116 13.775 1.00 76.94 105 ASN A C 1
ATOM 815 O O . ASN A 1 105 ? -9.804 -10.307 14.786 1.00 76.94 105 ASN A O 1
ATOM 819 N N . SER A 1 106 ? -7.796 -10.210 13.803 1.00 69.56 106 SER A N 1
ATOM 820 C CA . SER A 1 106 ? -7.063 -10.577 15.022 1.00 69.56 106 SER A CA 1
ATOM 821 C C . SER A 1 106 ? -5.626 -10.054 15.051 1.00 69.56 106 SER A C 1
ATOM 823 O O . SER A 1 106 ? -4.981 -9.862 14.018 1.00 69.56 106 SER A O 1
ATOM 825 N N . LEU A 1 107 ? -5.090 -9.866 16.264 1.00 62.97 107 LEU A N 1
ATOM 826 C CA . LEU A 1 107 ? -3.694 -9.459 16.467 1.00 62.97 107 LEU A CA 1
ATOM 827 C C . LEU A 1 107 ? -2.692 -10.510 15.964 1.00 62.97 107 LEU A C 1
ATOM 829 O O . LEU A 1 107 ? -1.597 -10.142 15.539 1.00 62.97 107 LEU A O 1
ATOM 833 N N . ASP A 1 108 ? -3.060 -11.793 15.963 1.00 61.97 108 ASP A N 1
ATOM 834 C CA . ASP A 1 108 ? -2.239 -12.880 15.413 1.00 61.97 108 ASP A CA 1
ATOM 835 C C . ASP A 1 108 ? -2.427 -13.079 13.905 1.00 61.97 108 ASP A C 1
ATOM 837 O O . ASP A 1 108 ? -1.485 -13.476 13.212 1.00 61.97 108 ASP A O 1
ATOM 841 N N . GLY A 1 109 ? -3.594 -12.715 13.365 1.00 59.44 109 GLY A N 1
ATOM 842 C CA . GLY A 1 109 ? -3.912 -12.781 11.936 1.00 59.44 109 GLY A CA 1
ATOM 843 C C . GLY A 1 109 ? -2.987 -11.923 11.070 1.00 59.44 109 GLY A C 1
ATOM 844 O O . GLY A 1 109 ? -2.801 -12.207 9.887 1.00 59.44 109 GLY A O 1
ATOM 845 N N . ARG A 1 110 ? -2.314 -10.932 11.671 1.00 58.06 110 ARG A N 1
ATOM 846 C CA . ARG A 1 110 ? -1.305 -10.100 11.000 1.00 58.06 110 ARG A CA 1
ATOM 847 C C . ARG A 1 110 ? -0.047 -10.854 10.580 1.00 58.06 110 ARG A C 1
ATOM 849 O O . ARG A 1 110 ? 0.623 -10.428 9.643 1.00 58.06 110 ARG A O 1
ATOM 856 N N . LYS A 1 111 ? 0.325 -11.929 11.289 1.00 61.03 111 LYS A N 1
ATOM 857 C CA . LYS A 1 111 ? 1.651 -12.563 11.156 1.00 61.03 111 LYS A CA 1
ATOM 858 C C . LYS A 1 111 ? 1.884 -13.081 9.735 1.00 61.03 111 LYS A C 1
ATOM 860 O O . LYS A 1 111 ? 2.936 -12.815 9.162 1.00 61.03 111 LYS A O 1
ATOM 865 N N . ARG A 1 112 ? 0.876 -13.725 9.134 1.00 56.09 112 ARG A N 1
ATOM 866 C CA . ARG A 1 112 ? 0.954 -14.284 7.772 1.00 56.09 112 ARG A CA 1
ATOM 867 C C . ARG A 1 112 ? 1.216 -13.216 6.703 1.00 56.09 112 ARG A C 1
ATOM 869 O O . ARG A 1 112 ? 2.167 -13.356 5.941 1.00 56.09 112 ARG A O 1
ATOM 876 N N . GLY A 1 113 ? 0.441 -12.129 6.682 1.00 57.16 113 GLY A N 1
ATOM 877 C CA . GLY A 1 113 ? 0.631 -11.056 5.697 1.00 57.16 113 GLY A CA 1
ATOM 878 C C . GLY A 1 113 ? 1.858 -10.175 5.966 1.00 57.16 113 GLY A C 1
ATOM 879 O O . GLY A 1 113 ? 2.488 -9.692 5.030 1.00 57.16 113 GLY A O 1
ATOM 880 N N . PHE A 1 114 ? 2.252 -10.006 7.234 1.00 58.25 114 PHE A N 1
ATOM 881 C CA . PHE A 1 114 ? 3.447 -9.237 7.600 1.00 58.25 114 PHE A CA 1
ATOM 882 C C . PHE A 1 114 ? 4.725 -9.932 7.137 1.00 58.25 114 PHE A C 1
ATOM 884 O O . PHE A 1 114 ? 5.627 -9.279 6.614 1.00 58.25 114 PHE A O 1
ATOM 891 N N . MET A 1 115 ? 4.789 -11.257 7.309 1.00 58.41 115 MET A N 1
ATOM 892 C CA . MET A 1 115 ? 5.901 -12.054 6.804 1.00 58.41 115 MET A CA 1
ATOM 893 C C . MET A 1 115 ? 5.967 -11.963 5.280 1.00 58.41 115 MET A C 1
ATOM 895 O O . MET A 1 115 ? 7.011 -11.590 4.755 1.00 58.41 115 MET A O 1
ATOM 899 N N . TRP A 1 116 ? 4.852 -12.185 4.576 1.00 55.41 116 TRP A N 1
ATOM 900 C CA . TRP A 1 116 ? 4.817 -12.116 3.108 1.00 55.41 116 TRP A CA 1
ATOM 901 C C . TRP A 1 116 ? 5.242 -10.743 2.562 1.00 55.41 116 TRP A C 1
ATOM 903 O O . TRP A 1 116 ? 6.060 -10.661 1.649 1.00 55.41 116 TRP A O 1
ATOM 913 N N . GLY A 1 117 ? 4.764 -9.657 3.182 1.00 56.31 117 GLY A N 1
ATOM 914 C CA . GLY A 1 117 ? 5.157 -8.292 2.828 1.00 56.31 117 GLY A CA 1
ATOM 915 C C . GLY A 1 117 ? 6.647 -8.013 3.056 1.00 56.31 117 GLY A C 1
ATOM 916 O O . GLY A 1 117 ? 7.290 -7.414 2.198 1.00 56.31 117 GLY A O 1
ATOM 917 N N . LYS A 1 118 ? 7.229 -8.484 4.170 1.00 57.97 118 LYS A N 1
ATOM 918 C CA . LYS A 1 118 ? 8.673 -8.340 4.428 1.00 57.97 118 LYS A CA 1
ATOM 919 C C . LYS A 1 118 ? 9.531 -9.165 3.471 1.00 57.97 118 LYS A C 1
ATOM 921 O O . LYS A 1 118 ? 10.530 -8.645 2.979 1.00 57.97 118 LYS A O 1
ATOM 926 N N . TYR A 1 119 ? 9.146 -10.409 3.189 1.00 55.09 119 TYR A N 1
ATOM 927 C CA . TYR A 1 119 ? 9.867 -11.256 2.237 1.00 55.09 119 TYR A CA 1
ATOM 928 C C . TYR A 1 119 ? 9.880 -10.629 0.843 1.00 55.09 119 TYR A C 1
ATOM 930 O O . TYR A 1 119 ? 10.937 -10.571 0.224 1.00 55.09 119 TYR A O 1
ATOM 938 N N . SER A 1 120 ? 8.757 -10.063 0.393 1.00 56.28 120 SER A N 1
ATOM 939 C CA . SER A 1 120 ? 8.678 -9.420 -0.921 1.00 56.28 120 SER A CA 1
ATOM 940 C C . SER A 1 120 ? 9.580 -8.186 -1.034 1.00 56.28 120 SER A C 1
ATOM 942 O O . SER A 1 120 ? 10.300 -8.051 -2.017 1.00 56.28 120 SER A O 1
ATOM 944 N N . THR A 1 121 ? 9.636 -7.319 -0.011 1.00 57.31 121 THR A N 1
ATOM 945 C CA . THR A 1 121 ? 10.552 -6.160 -0.020 1.00 57.31 121 THR A CA 1
ATOM 946 C C . THR A 1 121 ? 12.023 -6.585 -0.018 1.00 57.31 121 THR A C 1
ATOM 948 O O . THR A 1 121 ? 12.839 -5.976 -0.707 1.00 57.31 121 THR A O 1
ATOM 951 N N . VAL A 1 122 ? 12.378 -7.644 0.717 1.00 60.69 122 VAL A N 1
ATOM 952 C CA . VAL A 1 122 ? 13.748 -8.186 0.703 1.00 60.69 122 VAL A CA 1
ATOM 953 C C . VAL A 1 122 ? 14.085 -8.767 -0.670 1.00 60.69 122 VAL A C 1
ATOM 955 O O . VAL A 1 122 ? 15.167 -8.494 -1.184 1.00 60.69 122 VAL A O 1
ATOM 958 N N . VAL A 1 123 ? 13.158 -9.495 -1.299 1.00 59.50 123 VAL A N 1
ATOM 959 C CA . VAL A 1 123 ? 13.332 -10.014 -2.664 1.00 59.50 123 VAL A CA 1
ATOM 960 C C . VAL A 1 123 ? 13.526 -8.870 -3.658 1.00 59.50 123 VAL A C 1
ATOM 962 O O . VAL A 1 123 ? 14.473 -8.929 -4.433 1.00 59.50 123 VAL A O 1
ATOM 965 N N . SER A 1 124 ? 12.744 -7.788 -3.593 1.00 55.16 124 SER A N 1
ATOM 966 C CA . SER A 1 124 ? 12.938 -6.619 -4.467 1.00 55.16 124 SER A CA 1
ATOM 967 C C . SER A 1 124 ? 14.308 -5.953 -4.278 1.00 55.16 124 SER A C 1
ATOM 969 O O . SER A 1 124 ? 14.934 -5.552 -5.256 1.00 55.16 124 SER A O 1
ATOM 971 N N . VAL A 1 125 ? 14.828 -5.883 -3.045 1.00 59.69 125 VAL A N 1
ATOM 972 C CA . VAL A 1 125 ? 16.185 -5.366 -2.767 1.00 59.69 125 VAL A CA 1
ATOM 973 C C . VAL A 1 125 ? 17.274 -6.309 -3.292 1.00 59.69 125 VAL A C 1
ATOM 975 O O . VAL A 1 125 ? 18.292 -5.850 -3.813 1.00 59.69 125 VAL A O 1
ATOM 978 N N . VAL A 1 126 ? 17.082 -7.624 -3.171 1.00 59.94 126 VAL A N 1
ATOM 979 C CA . VAL A 1 126 ? 18.014 -8.629 -3.706 1.00 59.94 126 VAL A CA 1
ATOM 980 C C . VAL A 1 126 ? 18.011 -8.599 -5.234 1.00 59.94 126 VAL A C 1
ATOM 982 O O . VAL A 1 126 ? 19.082 -8.570 -5.832 1.00 59.94 126 VAL A O 1
ATOM 985 N N . VAL A 1 127 ? 16.839 -8.511 -5.862 1.00 58.31 127 VAL A N 1
ATOM 986 C CA . VAL A 1 127 ? 16.687 -8.369 -7.317 1.00 58.31 127 VAL A CA 1
ATOM 987 C C . VAL A 1 127 ? 17.336 -7.071 -7.802 1.00 58.31 127 VAL A C 1
ATOM 989 O O . VAL A 1 127 ? 18.104 -7.114 -8.759 1.00 58.31 127 VAL A O 1
ATOM 992 N N . ALA A 1 128 ? 17.162 -5.949 -7.091 1.00 55.66 128 ALA A N 1
ATOM 993 C CA . ALA A 1 128 ? 17.869 -4.701 -7.398 1.00 55.66 128 ALA A CA 1
ATOM 994 C C . ALA A 1 128 ? 19.403 -4.856 -7.319 1.00 55.66 128 ALA A C 1
ATOM 996 O O . ALA A 1 128 ? 20.125 -4.353 -8.179 1.00 55.66 128 ALA A O 1
ATOM 997 N N . ARG A 1 129 ? 19.919 -5.597 -6.325 1.00 53.62 129 ARG A N 1
ATOM 998 C CA . ARG A 1 129 ? 21.362 -5.884 -6.190 1.00 53.62 129 ARG A CA 1
ATOM 999 C C . ARG A 1 129 ? 21.908 -6.841 -7.250 1.00 53.62 129 ARG A C 1
ATOM 1001 O O . ARG A 1 129 ? 23.081 -6.725 -7.601 1.00 53.62 129 ARG A O 1
ATOM 1008 N N . VAL A 1 130 ? 21.113 -7.801 -7.715 1.00 52.69 130 VAL A N 1
ATOM 1009 C CA . VAL A 1 130 ? 21.514 -8.747 -8.768 1.00 52.69 130 VAL A CA 1
ATOM 1010 C C . VAL A 1 130 ? 21.459 -8.063 -10.136 1.00 52.69 130 VAL A C 1
ATOM 1012 O O . VAL A 1 130 ? 22.424 -8.158 -10.887 1.00 52.69 130 VAL A O 1
ATOM 1015 N N . GLY A 1 131 ? 20.415 -7.277 -10.414 1.00 46.38 131 GLY A N 1
ATOM 1016 C CA . GLY A 1 131 ? 20.296 -6.478 -11.638 1.00 46.38 131 GLY A CA 1
ATOM 1017 C C . GLY A 1 131 ? 21.401 -5.426 -11.783 1.00 46.38 131 GLY A C 1
ATOM 1018 O O . GLY A 1 131 ? 21.977 -5.290 -12.857 1.00 46.38 131 GLY A O 1
ATOM 1019 N N . GLY A 1 132 ? 21.790 -4.760 -10.688 1.00 44.62 132 GLY A N 1
ATOM 1020 C CA . GLY A 1 132 ? 22.933 -3.836 -10.689 1.00 44.62 132 GLY A CA 1
ATOM 1021 C C . GLY A 1 132 ? 24.284 -4.512 -10.963 1.00 44.62 132 GLY A C 1
ATOM 1022 O O . GLY A 1 132 ? 25.194 -3.872 -11.477 1.00 44.62 132 GLY A O 1
ATOM 1023 N N . ARG A 1 133 ? 24.421 -5.813 -10.670 1.00 41.94 133 ARG A N 1
ATOM 1024 C CA . ARG A 1 133 ? 25.633 -6.583 -10.990 1.00 41.94 133 ARG A CA 1
ATOM 1025 C C . ARG A 1 133 ? 25.703 -6.971 -12.468 1.00 41.94 133 ARG A C 1
ATOM 1027 O O . ARG A 1 133 ? 26.796 -6.987 -13.014 1.00 41.94 133 ARG A O 1
ATOM 1034 N N . VAL A 1 134 ? 24.555 -7.221 -13.102 1.00 39.69 134 VAL A N 1
ATOM 1035 C CA . VAL A 1 134 ? 24.458 -7.508 -14.545 1.00 39.69 134 VAL A CA 1
ATOM 1036 C C . VAL A 1 134 ? 24.764 -6.257 -15.377 1.00 39.69 134 VAL A C 1
ATOM 1038 O O . VAL A 1 134 ? 25.427 -6.363 -16.401 1.00 39.69 134 VAL A O 1
ATOM 1041 N N . TRP A 1 135 ? 24.373 -5.066 -14.908 1.00 32.38 135 TRP A N 1
ATOM 1042 C CA . TRP A 1 135 ? 24.639 -3.798 -15.606 1.00 32.38 135 TRP A CA 1
ATOM 1043 C C . TRP A 1 135 ? 26.131 -3.421 -15.666 1.00 32.38 135 TRP A C 1
ATOM 1045 O O . TRP A 1 135 ? 26.560 -2.785 -16.617 1.00 32.38 135 TRP A O 1
ATOM 1055 N N . CYS A 1 136 ? 26.947 -3.831 -14.688 1.00 33.44 136 CYS A N 1
ATOM 1056 C CA . CYS A 1 136 ? 28.400 -3.598 -14.714 1.00 33.44 136 CYS A CA 1
ATOM 1057 C C . CYS A 1 136 ? 29.184 -4.608 -15.575 1.00 33.44 136 CYS A C 1
ATOM 1059 O O . CYS A 1 136 ? 30.410 -4.530 -15.618 1.00 33.44 136 CYS A O 1
ATOM 1061 N N . THR A 1 137 ? 28.516 -5.572 -16.213 1.00 38.25 137 THR A N 1
ATOM 1062 C CA . THR A 1 137 ? 29.170 -6.654 -16.973 1.00 38.25 137 THR A CA 1
ATOM 1063 C C . THR A 1 137 ? 28.803 -6.692 -18.458 1.00 38.25 137 THR A C 1
ATOM 1065 O O . THR A 1 137 ? 29.143 -7.670 -19.121 1.00 38.25 137 THR A O 1
ATOM 1068 N N . VAL A 1 138 ? 28.127 -5.663 -18.983 1.00 38.44 138 VAL A N 1
ATOM 1069 C CA . VAL A 1 138 ? 27.802 -5.520 -20.416 1.00 38.44 138 VAL A CA 1
ATOM 1070 C C . VAL A 1 138 ? 28.332 -4.194 -20.939 1.00 38.44 138 VAL A C 1
ATOM 1072 O O . VAL A 1 138 ? 28.172 -3.188 -20.214 1.00 38.44 138 VAL A O 1
#

Solvent-accessible surface area (backbone atoms only — not comparable to full-atom values): 7385 Å² total; per-residue (Å²): 134,85,86,81,75,61,90,55,38,61,50,44,55,51,49,52,52,52,47,52,52,50,52,50,52,42,50,52,50,34,53,53,38,34,66,74,71,64,60,55,86,87,60,86,64,67,101,48,91,85,39,63,56,43,35,39,44,50,48,43,51,55,51,58,71,47,41,63,60,49,52,54,41,40,56,58,18,20,72,66,35,29,69,64,31,40,54,36,48,52,50,24,50,54,18,46,52,47,16,44,61,22,32,57,77,31,87,71,42,23,54,67,14,50,50,43,30,51,53,27,55,52,49,37,52,50,49,34,55,52,35,56,54,54,60,78,72,110

Organism: Chondrus crispus (NCBI:txid2769)

Secondary structure (DSSP, 8-state):
------GGGHHHHHHHHHHHHHHHHHHHHHHHHHHHHT--TT-SS-SSTT-HHHHHHHHHHHHHHHHHHHHHHHHHHHHH-HHHHHHHHHHHHHHHHHHHHHHHH-TTTHHHHHHHHHHHHHHHHHHHHHHHHHHTT-

Nearest PDB structures (foldseek):
  6ssr-assembly1_A  TM=9.625E-01  e=5.398E-07  Homo sapiens
  2uui-assembly1_A-2  TM=9.634E-01  e=3.527E-06  Homo sapiens
  2uui-assembly1_A-3  TM=9.634E-01  e=3.527E-06  Homo sapiens
  6r7d-assembly3_H  TM=9.619E-01  e=8.790E-06  Homo sapiens
  3s84-assembly1_A  TM=3.416E-01  e=2.089E+00  Homo sapiens

Mean predicted aligned error: 9.03 Å

Sequence (138 aa):
MEVTLPPLYGLAVLEVVLYAMLLGWMGSRVMHARKKYGVPLPAAYENKPDSVFNRYQRAHQNSIEGAATFYITLLVSAIATPVLSAVAGLAFIVGRYLYCTGYYNSLDGRKRGFMWGKYSTVVSVVVARVGGRVWCTV

Foldseek 3Di:
DDPDADPLLVLLVVLLVLLVVVLVVLVVVLVVVCVVVVPDPPDLDDPDPPDLSVLSSVLSVVSVVCSVLLSVLLNLLCRQPVVQSSVLSVQLSVLSVQLNVLSSVDPVRNPRSVVSNVVSSVSSVVSSVVSVVVVVVD